Protein AF-A0A7X9E3D2-F1 (afdb_monomer_lite)

Sequence (75 aa):
MDTENKYKHGFNRGYIQLRQCDVKQAKQELKEALYIYNEVSFRKYRYGAINIKALQADRVTAVFAKYGITDIWGK

Secondary structure (DSSP, 8-state):
-----TTTTTTHHHHHTS-HHHHHHHHHHHHHHHT---HHHHHHHHTTSSPPPHHHHHHHHHHHHHTT----S--

Radius of gyration: 11.55 Å; chains: 1; bounding box: 22×26×34 Å

Structure (mmCIF, N/CA/C/O backbone):
data_AF-A0A7X9E3D2-F1
#
_entry.id   AF-A0A7X9E3D2-F1
#
loop_
_atom_site.group_PDB
_atom_site.id
_atom_site.type_symbol
_atom_site.label_atom_id
_atom_site.label_alt_id
_atom_site.label_comp_id
_atom_site.label_asym_id
_atom_site.label_entity_id
_atom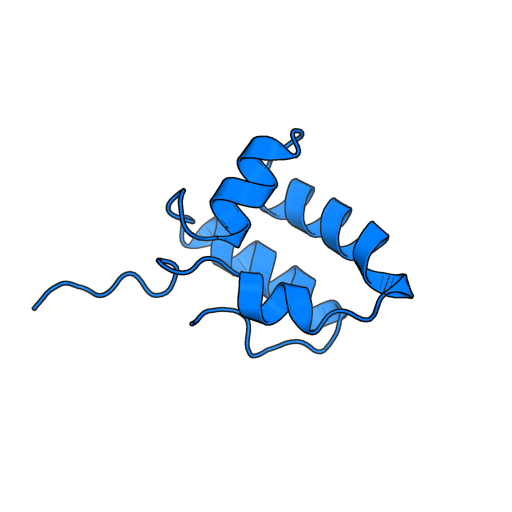_site.label_seq_id
_atom_site.pdbx_PDB_ins_code
_atom_site.Cartn_x
_atom_site.Cartn_y
_atom_site.Cartn_z
_atom_site.occupancy
_atom_site.B_iso_or_equiv
_atom_site.auth_seq_id
_atom_site.auth_comp_id
_atom_site.auth_asym_id
_atom_site.auth_atom_id
_atom_site.pdbx_PDB_model_num
ATOM 1 N N . MET A 1 1 ? 3.572 -14.145 -25.575 1.00 37.75 1 MET A N 1
ATOM 2 C CA . MET A 1 1 ? 2.769 -14.186 -24.339 1.00 37.75 1 MET A CA 1
ATOM 3 C C . MET A 1 1 ? 3.450 -13.242 -23.375 1.00 37.75 1 MET A C 1
ATOM 5 O O . MET A 1 1 ? 4.443 -13.629 -22.776 1.00 37.75 1 MET A O 1
ATOM 9 N N . ASP A 1 2 ? 3.023 -11.979 -23.349 1.00 44.69 2 ASP A N 1
ATOM 10 C CA . ASP A 1 2 ? 3.545 -10.998 -22.399 1.00 44.69 2 ASP A CA 1
ATOM 11 C C . ASP A 1 2 ? 3.373 -11.563 -20.996 1.00 44.69 2 ASP A C 1
ATOM 13 O O . ASP A 1 2 ? 2.255 -11.863 -20.578 1.00 44.69 2 ASP A O 1
ATOM 17 N N . THR A 1 3 ? 4.488 -11.760 -20.298 1.00 50.16 3 THR A N 1
ATOM 18 C CA . THR A 1 3 ? 4.520 -12.074 -18.874 1.00 50.16 3 THR A CA 1
ATOM 19 C C . THR A 1 3 ? 3.819 -10.926 -18.165 1.00 50.16 3 THR A C 1
ATOM 21 O O . THR A 1 3 ? 4.428 -9.899 -17.869 1.00 50.16 3 THR A O 1
ATOM 24 N N . GLU A 1 4 ? 2.502 -11.043 -18.005 1.00 58.06 4 GLU A N 1
ATOM 25 C CA . GLU A 1 4 ? 1.675 -9.970 -17.493 1.00 58.06 4 GLU A CA 1
ATOM 26 C C . GLU A 1 4 ? 2.174 -9.649 -16.088 1.00 58.06 4 GLU A C 1
ATOM 28 O O . GLU A 1 4 ? 2.050 -10.451 -15.162 1.00 58.06 4 GLU A O 1
ATOM 33 N N . ASN A 1 5 ? 2.834 -8.499 -15.942 1.00 71.00 5 ASN A N 1
ATOM 34 C CA . ASN A 1 5 ? 3.362 -8.087 -14.658 1.00 71.00 5 ASN A CA 1
ATOM 35 C C . ASN A 1 5 ? 2.176 -7.948 -13.696 1.00 71.00 5 ASN A C 1
ATOM 37 O O . ASN A 1 5 ? 1.379 -7.018 -13.827 1.00 71.00 5 ASN A O 1
ATOM 41 N N . LYS A 1 6 ? 2.068 -8.879 -12.740 1.00 72.06 6 LYS A N 1
ATOM 42 C CA . LYS A 1 6 ? 1.001 -8.964 -11.728 1.00 72.06 6 LYS A CA 1
ATOM 43 C C . LYS A 1 6 ? 0.753 -7.626 -11.016 1.00 72.06 6 LYS A C 1
ATOM 45 O O . LYS A 1 6 ? -0.348 -7.368 -10.544 1.00 72.06 6 LYS A O 1
ATOM 50 N N . TYR A 1 7 ? 1.767 -6.760 -10.977 1.00 80.81 7 TYR A N 1
ATOM 51 C CA . TYR A 1 7 ? 1.749 -5.468 -10.297 1.00 80.81 7 TYR A CA 1
ATOM 52 C C . TYR A 1 7 ? 1.525 -4.266 -11.230 1.00 80.81 7 TYR A C 1
ATOM 54 O O . TYR A 1 7 ? 1.618 -3.127 -10.775 1.00 80.81 7 TYR A O 1
ATOM 62 N N . LYS A 1 8 ? 1.221 -4.481 -12.522 1.00 78.94 8 LYS A N 1
ATOM 63 C CA . LYS A 1 8 ? 1.108 -3.407 -13.533 1.00 78.94 8 LYS A CA 1
ATOM 64 C C . LYS A 1 8 ? 0.051 -2.351 -13.214 1.00 78.94 8 LYS A C 1
ATOM 66 O O . LYS A 1 8 ? 0.187 -1.212 -13.635 1.00 78.94 8 LYS A O 1
ATOM 71 N N . HIS A 1 9 ? -0.985 -2.722 -12.466 1.00 84.38 9 HIS A N 1
ATOM 72 C CA . HIS A 1 9 ? -2.078 -1.820 -12.080 1.00 84.38 9 HIS A CA 1
ATOM 73 C C . HIS A 1 9 ? -1.841 -1.131 -10.728 1.00 84.38 9 HIS A C 1
ATOM 75 O O . HIS A 1 9 ? -2.658 -0.326 -10.284 1.00 84.38 9 HIS A O 1
ATOM 81 N N . GLY A 1 10 ? -0.716 -1.426 -10.069 1.00 89.75 10 GLY A N 1
ATOM 82 C CA . GLY A 1 10 ? -0.440 -0.975 -8.711 1.00 89.75 10 GLY A CA 1
ATOM 83 C C . GLY A 1 10 ? -1.351 -1.636 -7.672 1.00 89.75 10 GLY A C 1
ATOM 84 O O . GLY A 1 10 ? -1.964 -2.674 -7.918 1.00 89.75 10 GLY A O 1
ATOM 85 N N . PHE A 1 11 ? -1.415 -1.025 -6.489 1.00 92.56 11 PHE A N 1
ATOM 86 C CA . PHE A 1 11 ? -2.196 -1.508 -5.341 1.00 92.56 11 PHE A CA 1
ATOM 87 C C . PHE A 1 11 ? -3.427 -0.637 -5.040 1.00 92.56 11 PHE A C 1
ATOM 89 O O . PHE A 1 11 ? -3.954 -0.656 -3.926 1.00 92.56 11 PHE A O 1
ATOM 96 N N . ASN A 1 12 ? -3.885 0.178 -6.002 1.00 93.31 12 ASN A N 1
ATOM 97 C CA . ASN A 1 12 ? -5.037 1.061 -5.797 1.00 93.31 12 ASN A CA 1
ATOM 98 C C . ASN A 1 12 ? -6.273 0.299 -5.302 1.00 93.31 12 ASN A C 1
ATOM 100 O O . ASN A 1 12 ? -6.978 0.808 -4.435 1.00 93.31 12 ASN A O 1
ATOM 104 N N . ARG A 1 13 ? -6.492 -0.917 -5.811 1.00 92.12 13 ARG A N 1
ATOM 105 C CA . ARG A 1 13 ? -7.599 -1.793 -5.427 1.00 92.12 13 ARG A CA 1
ATOM 106 C C . ARG A 1 13 ? -7.575 -2.154 -3.941 1.00 92.12 13 ARG A C 1
ATOM 108 O O . ARG A 1 13 ? -8.596 -2.011 -3.275 1.00 92.12 13 ARG A O 1
ATOM 115 N N . GLY A 1 14 ? -6.414 -2.513 -3.395 1.00 92.44 14 GLY A N 1
ATOM 116 C CA . GLY A 1 14 ? -6.258 -2.684 -1.948 1.00 92.44 14 GLY A CA 1
ATOM 117 C C . GLY A 1 14 ? -6.433 -1.367 -1.189 1.00 92.44 14 GLY A C 1
ATOM 118 O O . GLY A 1 14 ? -7.098 -1.308 -0.162 1.00 92.44 14 GLY A O 1
ATOM 119 N N . TYR A 1 15 ? -5.899 -0.265 -1.720 1.00 92.94 15 TYR A N 1
ATOM 120 C CA . TYR A 1 15 ? -5.945 1.031 -1.039 1.00 92.94 15 TYR A CA 1
ATOM 121 C C . TYR A 1 15 ? -7.365 1.587 -0.859 1.00 92.94 15 TYR A C 1
ATOM 123 O O . TYR A 1 15 ? -7.651 2.186 0.173 1.00 92.94 15 TYR A O 1
ATOM 131 N N . ILE A 1 16 ? -8.259 1.415 -1.837 1.00 92.88 16 ILE A N 1
ATOM 132 C CA . ILE A 1 16 ? -9.649 1.896 -1.729 1.00 92.88 16 ILE A CA 1
ATOM 133 C C . ILE A 1 16 ? -10.498 1.087 -0.738 1.00 92.88 16 ILE A C 1
ATOM 135 O O . ILE A 1 16 ? -11.547 1.567 -0.325 1.00 92.88 16 ILE A O 1
ATOM 139 N N . GLN A 1 17 ? -10.048 -0.111 -0.349 1.00 93.88 17 GLN A N 1
ATOM 140 C CA . GLN A 1 17 ? -10.710 -0.944 0.661 1.00 93.88 17 GLN A CA 1
ATOM 141 C C . GLN A 1 17 ? -10.358 -0.525 2.095 1.00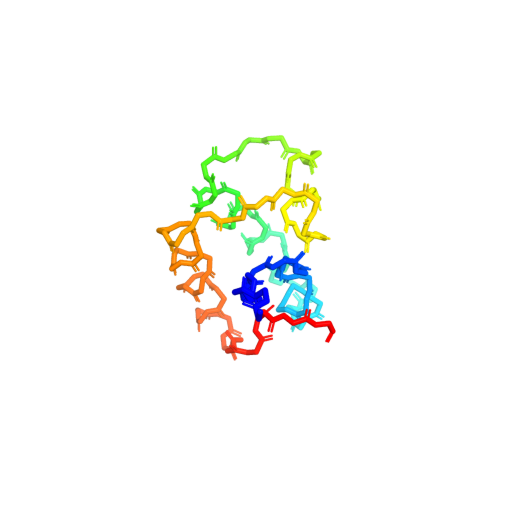 93.88 17 GLN A C 1
ATOM 143 O O . GLN A 1 17 ? -11.015 -0.954 3.042 1.00 93.88 17 GLN A O 1
ATOM 148 N N . LEU A 1 18 ? -9.336 0.320 2.279 1.00 93.88 18 LEU A N 1
ATOM 149 C CA . LEU A 1 18 ? -8.972 0.835 3.595 1.00 93.88 18 LEU A CA 1
ATOM 150 C C . LEU A 1 18 ? -10.100 1.697 4.169 1.00 93.88 18 LEU A C 1
ATOM 152 O O . LEU A 1 18 ? -10.628 2.595 3.508 1.00 93.88 18 LEU A O 1
ATOM 156 N N . ARG A 1 19 ? -10.414 1.484 5.449 1.00 92.50 19 ARG A N 1
ATOM 157 C CA . ARG A 1 19 ? -11.325 2.363 6.193 1.00 92.50 19 ARG A CA 1
ATOM 158 C C . ARG A 1 19 ? -10.704 3.750 6.311 1.00 92.50 19 ARG A C 1
ATOM 160 O O . ARG A 1 19 ? -9.506 3.865 6.552 1.00 92.50 19 ARG A O 1
ATOM 167 N N . GLN A 1 20 ? -11.512 4.807 6.216 1.00 90.69 20 GLN A N 1
ATOM 168 C CA . GLN A 1 20 ? -11.010 6.190 6.241 1.00 90.69 20 GLN A CA 1
ATOM 169 C C . GLN A 1 20 ? -10.134 6.498 7.470 1.00 90.69 20 GLN A C 1
ATOM 171 O O . GLN A 1 20 ? -9.135 7.203 7.338 1.00 90.69 20 GLN A O 1
ATOM 176 N N . CYS A 1 21 ? -10.459 5.920 8.633 1.00 93.38 21 CYS A N 1
ATOM 177 C CA . CYS A 1 21 ? -9.672 6.056 9.862 1.00 93.38 21 CYS A CA 1
ATOM 178 C C . CYS A 1 21 ? -8.259 5.455 9.740 1.00 93.38 21 CYS A C 1
ATOM 180 O O . CYS A 1 21 ? -7.305 6.015 10.273 1.00 93.38 21 CYS A O 1
ATOM 182 N N . ASP A 1 22 ? -8.123 4.360 8.991 1.00 93.38 22 ASP A N 1
ATOM 183 C CA . ASP A 1 22 ? -6.877 3.605 8.826 1.00 93.38 22 ASP A CA 1
ATOM 184 C C . ASP A 1 22 ? -6.002 4.175 7.696 1.00 93.38 22 ASP A C 1
ATOM 186 O O . ASP A 1 22 ? -4.783 4.005 7.695 1.00 93.38 22 ASP A O 1
ATOM 190 N N . VAL A 1 23 ? -6.594 4.908 6.741 1.00 93.00 23 VAL A N 1
ATOM 191 C CA . VAL A 1 23 ? -5.911 5.417 5.536 1.00 93.00 23 VAL A CA 1
ATOM 192 C C . VAL A 1 23 ? -4.639 6.200 5.864 1.00 93.00 23 VAL A C 1
ATOM 194 O O . VAL A 1 23 ? -3.631 6.050 5.170 1.00 93.00 23 VAL A O 1
ATOM 197 N N . LYS A 1 24 ? -4.662 7.052 6.896 1.00 93.31 24 LYS A N 1
ATOM 198 C CA . LYS A 1 24 ? -3.501 7.886 7.247 1.00 93.31 24 LYS A CA 1
ATOM 199 C C . LYS A 1 24 ? -2.319 7.028 7.703 1.00 93.31 24 LYS A C 1
ATOM 201 O O . LYS A 1 24 ? -1.204 7.258 7.233 1.00 93.31 24 LYS A O 1
ATOM 206 N N . GLN A 1 25 ? -2.576 6.046 8.564 1.00 95.25 25 GLN A N 1
ATOM 207 C CA . GLN A 1 25 ? -1.559 5.138 9.086 1.00 95.25 25 GLN A CA 1
ATOM 208 C C . GLN A 1 25 ? -1.079 4.168 8.001 1.00 95.25 25 GLN A C 1
ATOM 210 O O . GLN A 1 25 ? 0.117 4.102 7.722 1.00 95.25 25 GLN A O 1
ATOM 215 N N . ALA A 1 26 ? -2.005 3.524 7.288 1.00 94.81 26 ALA A N 1
ATOM 216 C CA . ALA A 1 26 ? -1.691 2.608 6.197 1.00 94.81 26 ALA A CA 1
ATOM 217 C C . ALA A 1 26 ? -0.843 3.287 5.112 1.00 94.81 26 ALA A C 1
ATOM 219 O O . ALA A 1 26 ? 0.116 2.710 4.610 1.00 94.81 26 ALA A O 1
ATOM 220 N N . LYS A 1 27 ? -1.135 4.548 4.770 1.00 94.69 27 LYS A N 1
ATOM 221 C CA . LYS A 1 27 ? -0.327 5.319 3.814 1.00 94.69 27 LYS A CA 1
ATOM 222 C C . LYS A 1 27 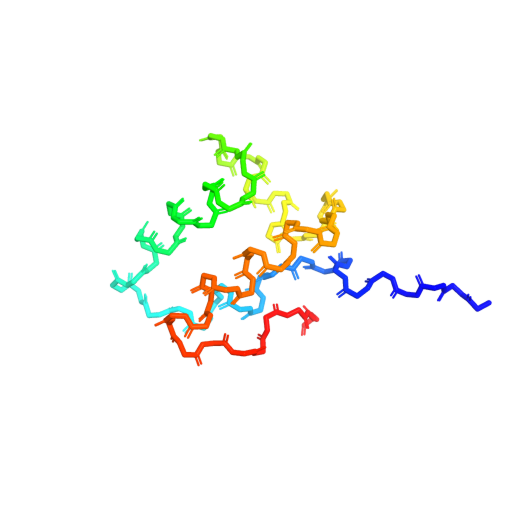? 1.110 5.537 4.294 1.00 94.69 27 LYS A C 1
ATOM 224 O O . LYS A 1 27 ? 2.006 5.541 3.453 1.00 94.69 27 LYS A O 1
ATOM 229 N N . GLN A 1 28 ? 1.344 5.752 5.589 1.00 94.94 28 GLN A N 1
ATOM 230 C CA . GLN A 1 28 ? 2.704 5.870 6.127 1.00 94.94 28 GLN A CA 1
ATOM 231 C C . GLN A 1 28 ? 3.437 4.529 6.046 1.00 94.94 28 GLN A C 1
ATOM 233 O O . GLN A 1 28 ? 4.497 4.470 5.426 1.00 94.94 28 GLN A O 1
ATOM 238 N N . GLU A 1 29 ? 2.812 3.448 6.515 1.00 95.31 29 GLU A N 1
ATOM 239 C CA . GLU A 1 29 ? 3.398 2.103 6.454 1.00 95.31 29 GLU A CA 1
ATOM 240 C C . GLU A 1 29 ? 3.697 1.662 5.011 1.00 95.31 29 GLU A C 1
ATOM 242 O O . GLU A 1 29 ? 4.748 1.092 4.726 1.00 95.31 29 GLU A O 1
ATOM 247 N N . LEU A 1 30 ? 2.810 1.975 4.059 1.00 94.88 30 LEU A N 1
ATOM 248 C CA . LEU A 1 30 ? 3.022 1.681 2.640 1.00 94.88 30 LEU A CA 1
ATOM 249 C C . LEU A 1 30 ? 4.187 2.482 2.047 1.00 94.88 30 LEU A C 1
ATOM 251 O O . LEU A 1 30 ? 4.929 1.964 1.213 1.00 94.88 30 LEU A O 1
ATOM 255 N N . LYS A 1 31 ? 4.362 3.743 2.453 1.00 95.06 31 LYS A N 1
ATOM 256 C CA . LYS A 1 31 ? 5.509 4.555 2.026 1.00 95.06 31 LYS A CA 1
ATOM 257 C C . LYS A 1 31 ? 6.824 3.964 2.538 1.00 95.06 31 LYS A C 1
ATOM 259 O O . LYS A 1 31 ? 7.772 3.856 1.763 1.00 95.06 31 LYS A O 1
ATOM 264 N N . GLU A 1 32 ? 6.859 3.523 3.791 1.00 94.81 32 GLU A N 1
ATOM 265 C CA . GLU A 1 32 ? 8.020 2.847 4.377 1.00 94.81 32 GLU A CA 1
ATOM 266 C C . GLU A 1 32 ? 8.304 1.504 3.689 1.00 94.81 32 GLU A C 1
ATOM 268 O O . GLU A 1 32 ? 9.441 1.238 3.296 1.00 94.81 32 GLU A O 1
ATOM 273 N N . ALA A 1 33 ? 7.267 0.701 3.429 1.00 93.69 33 ALA A N 1
ATOM 274 C CA . ALA A 1 33 ? 7.369 -0.567 2.702 1.00 93.69 33 ALA A CA 1
ATOM 275 C C . ALA A 1 33 ? 7.959 -0.394 1.290 1.00 93.69 33 ALA A C 1
ATOM 277 O O . ALA A 1 33 ? 8.762 -1.216 0.836 1.00 93.69 33 ALA A O 1
ATOM 278 N N . LEU A 1 34 ? 7.585 0.695 0.612 1.00 92.19 34 LEU A N 1
ATOM 279 C CA . LEU A 1 34 ? 8.073 1.067 -0.717 1.00 92.19 34 LEU A CA 1
ATOM 280 C C . LEU A 1 34 ? 9.427 1.794 -0.692 1.00 92.19 34 LEU A C 1
ATOM 282 O O . LEU A 1 34 ? 10.019 1.977 -1.758 1.00 92.19 34 LEU A O 1
ATOM 286 N N . TYR A 1 35 ? 9.921 2.173 0.490 1.00 93.69 35 TYR A N 1
ATOM 287 C CA . TYR A 1 35 ? 11.118 2.992 0.693 1.00 93.69 35 TYR A CA 1
ATOM 288 C C . TYR A 1 35 ? 11.042 4.347 -0.035 1.00 93.69 35 TYR A C 1
ATOM 290 O O . TYR A 1 35 ? 11.950 4.759 -0.758 1.00 93.69 35 TYR A O 1
ATOM 298 N N . ILE A 1 36 ? 9.905 5.030 0.117 1.00 93.19 36 ILE A N 1
ATOM 299 C CA . ILE A 1 36 ? 9.638 6.343 -0.477 1.00 93.19 36 ILE A CA 1
ATOM 300 C C . ILE A 1 36 ? 9.193 7.347 0.579 1.00 93.19 36 ILE A C 1
ATOM 302 O O . ILE A 1 36 ? 8.490 7.016 1.525 1.00 93.19 36 ILE A O 1
ATOM 306 N N . TYR A 1 37 ? 9.515 8.615 0.346 1.00 90.94 37 TYR A N 1
ATOM 307 C CA . TYR A 1 37 ? 9.158 9.701 1.266 1.00 90.94 37 TYR A CA 1
ATOM 308 C C . TYR A 1 37 ? 8.114 10.652 0.663 1.00 90.94 37 TYR A C 1
ATOM 310 O O . TYR A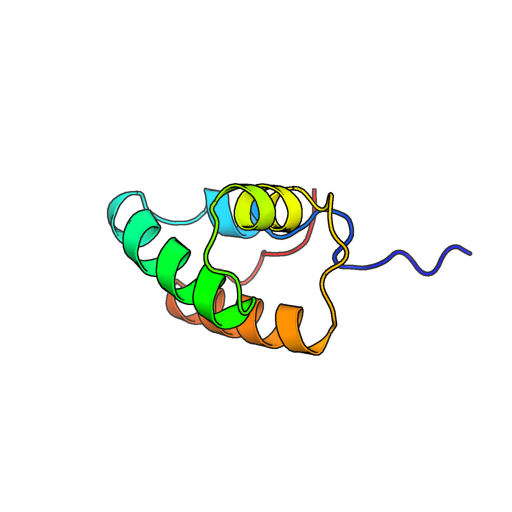 1 37 ? 7.278 11.223 1.368 1.00 90.94 37 TYR A O 1
ATOM 318 N N . ASN A 1 38 ? 8.090 10.773 -0.666 1.00 91.69 38 ASN A N 1
ATOM 319 C CA . ASN A 1 3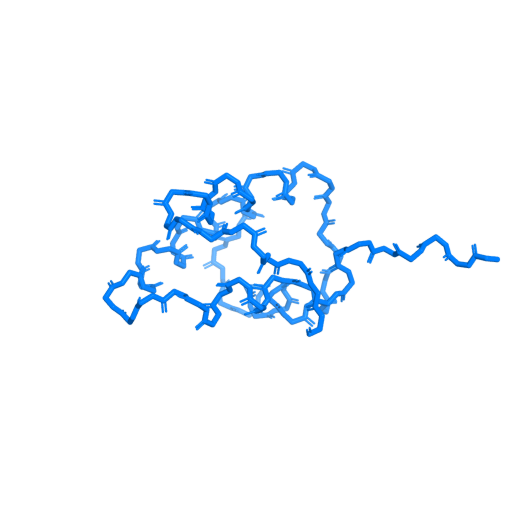8 ? 7.251 11.741 -1.361 1.00 91.69 38 ASN A CA 1
ATOM 320 C C . ASN A 1 38 ? 5.869 11.164 -1.753 1.00 91.69 38 ASN A C 1
ATOM 322 O O . ASN A 1 38 ? 5.674 9.960 -1.934 1.00 91.69 38 ASN A O 1
ATOM 326 N N . GLU A 1 39 ? 4.873 12.042 -1.878 1.00 91.75 39 GLU A N 1
ATOM 327 C CA . GLU A 1 39 ? 3.512 11.643 -2.262 1.00 91.75 39 GLU A CA 1
ATOM 328 C C . GLU A 1 39 ? 3.361 11.334 -3.752 1.00 91.75 39 GLU A C 1
ATOM 330 O O . GLU A 1 39 ? 2.505 10.536 -4.134 1.00 91.75 39 GLU A O 1
ATOM 335 N N . VAL A 1 40 ? 4.191 11.946 -4.593 1.00 93.25 40 VAL A N 1
ATOM 336 C CA . VAL A 1 40 ? 4.127 11.792 -6.050 1.00 93.25 40 VAL A CA 1
ATOM 337 C C . VAL A 1 40 ? 4.483 10.360 -6.451 1.00 93.25 40 VAL A C 1
ATOM 339 O O . VAL A 1 40 ? 3.710 9.703 -7.143 1.00 93.25 40 VAL A O 1
ATOM 342 N N . SER A 1 41 ? 5.606 9.838 -5.962 1.00 91.81 41 SER A N 1
ATOM 343 C CA . SER A 1 41 ? 6.028 8.446 -6.120 1.00 91.81 41 SER A CA 1
ATOM 344 C C . SER A 1 41 ? 5.000 7.495 -5.526 1.00 91.81 41 SER A C 1
ATOM 346 O O . SER A 1 41 ? 4.681 6.497 -6.162 1.00 91.81 41 SER A O 1
ATOM 348 N N . PHE A 1 42 ? 4.412 7.818 -4.367 1.00 93.81 42 PHE A N 1
ATOM 349 C CA . PHE A 1 42 ? 3.349 6.991 -3.790 1.00 93.81 42 PHE A CA 1
ATOM 350 C C . PHE A 1 42 ? 2.155 6.865 -4.744 1.00 93.81 42 PHE A C 1
ATOM 352 O O . PHE A 1 42 ? 1.694 5.757 -5.003 1.00 93.81 42 PHE A O 1
ATOM 359 N N . ARG A 1 43 ? 1.685 7.978 -5.326 1.00 92.44 43 ARG A N 1
ATOM 360 C CA . ARG A 1 43 ? 0.611 7.955 -6.333 1.00 92.44 43 ARG A CA 1
ATOM 361 C C . ARG A 1 43 ? 1.015 7.162 -7.576 1.00 92.44 43 ARG A C 1
ATOM 363 O O . ARG A 1 43 ? 0.207 6.387 -8.075 1.00 92.44 43 ARG A O 1
ATOM 370 N N . LYS A 1 44 ? 2.255 7.313 -8.048 1.00 92.81 44 LYS A N 1
ATOM 371 C CA . LYS A 1 44 ? 2.762 6.558 -9.202 1.00 92.81 44 LYS A CA 1
ATOM 372 C C . LYS A 1 44 ? 2.771 5.046 -8.949 1.00 92.81 44 LYS A C 1
ATOM 374 O O . LYS A 1 44 ? 2.334 4.302 -9.815 1.00 92.81 44 LYS A O 1
ATOM 379 N N . TYR A 1 45 ? 3.195 4.596 -7.769 1.00 92.25 45 TYR A N 1
ATOM 380 C CA . TYR A 1 45 ? 3.119 3.182 -7.385 1.00 92.25 45 TYR A CA 1
ATOM 381 C C . TYR A 1 45 ? 1.676 2.700 -7.206 1.00 92.25 45 TYR A C 1
ATOM 383 O O . TYR A 1 45 ? 1.316 1.626 -7.683 1.00 92.25 45 TYR A O 1
ATOM 391 N N . ARG A 1 46 ? 0.828 3.510 -6.561 1.00 92.00 46 ARG A N 1
ATOM 392 C CA . ARG A 1 46 ? -0.585 3.193 -6.329 1.00 92.00 46 ARG A CA 1
ATOM 393 C C . ARG A 1 46 ? -1.334 2.922 -7.634 1.00 92.00 46 ARG A C 1
ATOM 395 O O . ARG A 1 46 ? -2.090 1.962 -7.682 1.00 92.00 46 ARG A O 1
ATOM 402 N N . TYR A 1 47 ? -1.114 3.744 -8.660 1.00 90.75 47 TYR A N 1
ATOM 403 C CA . TYR A 1 47 ? -1.773 3.628 -9.967 1.00 90.75 47 TYR A CA 1
ATOM 404 C C . TYR A 1 47 ? -0.974 2.820 -11.005 1.00 90.75 47 TYR A C 1
ATOM 406 O O . TYR A 1 47 ? -1.321 2.843 -12.180 1.00 90.75 47 TYR A O 1
ATOM 414 N N . GLY A 1 48 ? 0.110 2.144 -10.607 1.00 89.31 48 GLY A N 1
ATOM 415 C CA . GLY A 1 48 ? 0.879 1.281 -11.513 1.00 89.31 48 GLY A CA 1
ATOM 416 C C . GLY A 1 48 ? 1.755 2.007 -12.543 1.00 89.31 48 GLY A C 1
ATOM 417 O O . GLY A 1 48 ? 2.320 1.376 -13.429 1.00 89.31 48 GLY A O 1
ATOM 418 N N . ALA A 1 49 ? 1.936 3.325 -12.420 1.00 89.00 49 ALA A N 1
ATOM 419 C CA . ALA A 1 49 ? 2.831 4.099 -13.285 1.00 89.00 49 ALA A CA 1
ATOM 420 C C . ALA A 1 49 ? 4.321 3.784 -13.041 1.00 89.00 49 ALA A C 1
ATOM 422 O O . ALA A 1 49 ? 5.161 4.077 -13.889 1.00 89.00 49 ALA A O 1
ATOM 423 N N . ILE A 1 50 ? 4.660 3.220 -11.876 1.00 88.88 50 ILE A N 1
ATOM 424 C CA . ILE A 1 50 ? 5.985 2.659 -11.590 1.00 88.88 50 ILE A CA 1
ATOM 425 C C . ILE A 1 50 ? 5.828 1.170 -11.309 1.00 88.88 50 ILE A C 1
ATOM 427 O O . ILE A 1 50 ? 4.968 0.755 -10.531 1.00 88.88 50 ILE A O 1
ATOM 431 N N . ASN A 1 51 ? 6.715 0.385 -11.911 1.00 85.06 51 ASN A N 1
ATOM 432 C CA . ASN A 1 51 ? 6.804 -1.046 -11.685 1.00 85.06 51 ASN A CA 1
ATOM 433 C C . ASN A 1 51 ? 7.256 -1.344 -10.243 1.00 85.06 51 ASN A C 1
ATOM 435 O O . ASN A 1 51 ? 8.328 -0.910 -9.815 1.00 85.06 51 ASN A O 1
ATOM 439 N N . ILE A 1 52 ? 6.433 -2.086 -9.503 1.00 88.25 52 ILE A N 1
ATOM 440 C CA . ILE A 1 52 ? 6.754 -2.560 -8.156 1.00 88.25 52 ILE A CA 1
ATOM 441 C C . ILE A 1 52 ? 7.626 -3.809 -8.259 1.00 88.25 52 ILE A C 1
ATOM 443 O O . ILE A 1 52 ? 7.254 -4.797 -8.890 1.00 88.25 52 ILE A O 1
ATOM 447 N N . LYS A 1 53 ? 8.778 -3.791 -7.583 1.00 89.50 53 LYS A N 1
ATOM 448 C CA . LYS A 1 53 ? 9.645 -4.972 -7.479 1.00 89.50 53 LYS A CA 1
ATOM 449 C C . LYS A 1 53 ? 8.987 -6.044 -6.610 1.00 89.50 53 LYS A C 1
ATOM 451 O O . LYS A 1 53 ? 8.300 -5.714 -5.649 1.00 89.50 53 LYS A O 1
ATOM 456 N N . ALA A 1 54 ? 9.293 -7.319 -6.855 1.00 87.12 54 ALA A N 1
ATOM 457 C CA . ALA A 1 54 ? 8.740 -8.437 -6.081 1.00 87.12 54 ALA A CA 1
ATOM 458 C C . ALA A 1 54 ? 8.908 -8.269 -4.554 1.00 87.12 54 ALA A C 1
ATOM 460 O O . ALA A 1 54 ? 7.946 -8.433 -3.814 1.00 87.12 54 ALA A O 1
ATOM 461 N N . LEU A 1 55 ? 10.087 -7.836 -4.087 1.00 90.06 55 LEU A N 1
ATOM 462 C CA . LEU A 1 55 ? 10.336 -7.577 -2.661 1.00 90.06 55 LEU A CA 1
ATOM 463 C C . LEU A 1 55 ? 9.485 -6.423 -2.097 1.00 90.06 55 LEU A C 1
ATOM 465 O O . LEU A 1 55 ? 9.055 -6.465 -0.950 1.00 90.06 55 LEU A O 1
ATOM 469 N N . GLN A 1 56 ? 9.244 -5.377 -2.891 1.00 91.19 56 GLN A N 1
ATOM 470 C CA . GLN A 1 56 ? 8.371 -4.272 -2.487 1.00 91.19 56 GLN A CA 1
ATOM 471 C C . GLN A 1 56 ? 6.907 -4.721 -2.451 1.00 91.19 56 GLN A C 1
ATOM 473 O O . GLN A 1 56 ? 6.184 -4.347 -1.533 1.00 91.19 56 GLN A O 1
ATOM 478 N N . ALA A 1 57 ? 6.481 -5.542 -3.416 1.00 91.19 57 ALA A N 1
ATOM 479 C CA . ALA A 1 57 ? 5.138 -6.111 -3.442 1.00 91.19 57 ALA A CA 1
ATOM 480 C C . ALA A 1 57 ? 4.869 -6.983 -2.210 1.00 91.19 57 ALA A C 1
ATOM 482 O O . ALA A 1 57 ? 3.790 -6.891 -1.628 1.00 91.19 57 ALA A O 1
ATOM 483 N N . ASP A 1 58 ? 5.848 -7.781 -1.786 1.00 91.81 58 ASP A N 1
ATOM 484 C CA . ASP A 1 58 ? 5.750 -8.604 -0.579 1.00 91.81 58 ASP A CA 1
ATOM 485 C C . ASP A 1 58 ? 5.514 -7.742 0.673 1.00 91.81 58 ASP A C 1
ATOM 487 O O . ASP A 1 58 ? 4.528 -7.919 1.388 1.00 91.81 58 ASP A O 1
ATOM 491 N N . ARG A 1 59 ? 6.320 -6.686 0.851 1.00 94.88 59 ARG A N 1
ATOM 492 C CA . ARG A 1 59 ? 6.158 -5.730 1.961 1.00 94.88 59 ARG A CA 1
ATOM 493 C C . ARG A 1 59 ? 4.817 -5.002 1.925 1.00 94.88 59 ARG A C 1
ATOM 495 O O . ARG A 1 59 ? 4.172 -4.853 2.957 1.00 94.88 59 ARG A O 1
ATOM 502 N N . VAL A 1 60 ? 4.381 -4.555 0.747 1.00 93.69 60 VAL A N 1
ATOM 503 C CA . VAL A 1 60 ? 3.068 -3.915 0.561 1.00 93.69 60 VAL A CA 1
ATOM 504 C C . VAL A 1 60 ? 1.941 -4.883 0.923 1.00 93.69 60 VAL A C 1
ATOM 506 O O . VAL A 1 60 ? 1.000 -4.496 1.614 1.00 93.69 60 VAL A O 1
ATOM 509 N N . THR A 1 61 ? 2.061 -6.147 0.518 1.00 93.31 61 THR A N 1
ATOM 510 C CA . THR A 1 61 ? 1.096 -7.203 0.847 1.00 93.31 61 THR A CA 1
ATOM 511 C C . THR A 1 61 ? 1.027 -7.438 2.352 1.00 93.31 61 THR A C 1
ATOM 513 O O . THR A 1 61 ? -0.068 -7.488 2.907 1.00 93.31 61 THR A O 1
ATOM 516 N N . ALA A 1 62 ? 2.174 -7.476 3.032 1.00 95.31 62 ALA A N 1
ATOM 517 C CA . ALA A 1 62 ? 2.231 -7.593 4.485 1.00 95.31 62 ALA A CA 1
ATOM 518 C C . ALA A 1 62 ? 1.557 -6.410 5.201 1.00 95.31 62 ALA A C 1
ATOM 520 O O . ALA A 1 62 ? 0.868 -6.619 6.197 1.00 95.31 62 ALA A O 1
ATOM 521 N N . VAL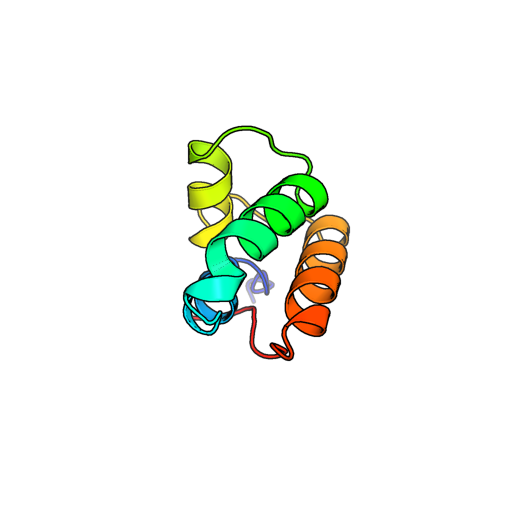 A 1 63 ? 1.703 -5.177 4.695 1.00 95.38 63 VAL A N 1
ATOM 522 C CA . VAL A 1 63 ? 1.007 -4.005 5.255 1.00 95.38 63 VAL A CA 1
ATOM 523 C C . VAL A 1 63 ? -0.504 -4.155 5.103 1.00 95.38 63 VAL A C 1
ATOM 525 O O . VAL A 1 63 ? -1.217 -4.065 6.095 1.00 95.38 63 VAL A O 1
ATOM 528 N N . PHE A 1 64 ? -1.003 -4.433 3.897 1.00 95.06 64 PHE A N 1
ATOM 529 C CA . PHE A 1 64 ? -2.441 -4.603 3.656 1.00 95.06 64 PHE A CA 1
ATOM 530 C C . PHE A 1 64 ? -3.056 -5.764 4.449 1.00 95.06 64 PHE A C 1
ATOM 532 O O . PHE A 1 64 ? -4.181 -5.633 4.936 1.00 95.06 64 PHE A O 1
ATOM 539 N N . ALA A 1 65 ? -2.304 -6.845 4.669 1.00 95.00 65 ALA A N 1
ATOM 540 C CA . ALA A 1 65 ? -2.741 -7.970 5.489 1.00 95.00 65 ALA A CA 1
ATOM 541 C C . ALA A 1 65 ? -3.054 -7.563 6.942 1.00 95.00 65 ALA A C 1
ATOM 543 O O . ALA A 1 65 ? -4.014 -8.076 7.514 1.00 95.00 65 ALA A O 1
ATOM 544 N N . LYS A 1 66 ? -2.331 -6.589 7.522 1.00 94.31 66 LYS A N 1
ATOM 545 C CA . LYS A 1 66 ? -2.642 -6.044 8.863 1.00 94.31 66 LYS A CA 1
ATOM 546 C C . LYS A 1 66 ? -4.023 -5.392 8.930 1.00 94.31 66 LYS A C 1
ATOM 548 O O . LYS A 1 66 ? -4.649 -5.381 9.984 1.00 94.31 66 LYS A O 1
ATOM 553 N N . TYR A 1 67 ? -4.489 -4.860 7.803 1.00 93.62 67 TYR A N 1
ATOM 554 C CA . TYR A 1 67 ? -5.796 -4.222 7.659 1.00 93.62 67 TYR A CA 1
ATOM 555 C C . TYR A 1 67 ? -6.876 -5.198 7.160 1.00 93.62 67 TYR A C 1
ATOM 557 O O . TYR A 1 67 ? -7.992 -4.773 6.876 1.00 93.62 67 TYR A O 1
ATOM 565 N N . GLY A 1 68 ? -6.563 -6.496 7.044 1.00 93.44 68 GLY A N 1
ATOM 566 C CA . GLY A 1 68 ? -7.494 -7.522 6.563 1.00 93.44 68 GLY A CA 1
ATOM 567 C C . GLY A 1 68 ? -7.732 -7.505 5.050 1.00 93.44 68 GLY A C 1
ATOM 568 O O . GLY A 1 68 ? -8.706 -8.088 4.583 1.00 93.44 68 GLY A O 1
ATOM 569 N N . ILE A 1 69 ? -6.866 -6.844 4.277 1.00 93.69 69 ILE A N 1
ATOM 570 C CA . ILE A 1 69 ? -7.020 -6.688 2.827 1.00 93.69 69 ILE A CA 1
ATOM 571 C C . ILE A 1 69 ? -6.087 -7.670 2.117 1.00 93.69 69 ILE A C 1
ATOM 573 O O . ILE A 1 69 ? -4.866 -7.572 2.221 1.00 93.69 69 ILE A O 1
ATOM 577 N N . THR A 1 70 ? -6.665 -8.606 1.368 1.00 90.31 70 THR A N 1
ATOM 578 C CA . THR A 1 70 ? -5.931 -9.621 0.590 1.00 90.31 70 THR A CA 1
ATOM 579 C C . THR A 1 70 ? -6.017 -9.377 -0.918 1.00 90.31 70 THR A C 1
ATOM 581 O O . THR A 1 70 ? -5.098 -9.722 -1.662 1.00 90.31 70 THR A O 1
ATOM 584 N N . ASP A 1 71 ? -7.079 -8.707 -1.370 1.00 90.19 71 ASP A N 1
ATOM 585 C CA . ASP A 1 71 ? -7.334 -8.377 -2.772 1.00 90.19 71 ASP A CA 1
ATOM 586 C C . ASP A 1 71 ? -6.709 -7.021 -3.148 1.00 90.19 71 ASP A C 1
ATOM 588 O O . ASP A 1 71 ? -7.371 -5.985 -3.219 1.00 90.19 71 ASP A O 1
ATOM 592 N N . ILE A 1 72 ? -5.383 -7.014 -3.298 1.00 90.38 72 ILE A N 1
ATOM 593 C CA . ILE A 1 72 ? -4.579 -5.781 -3.395 1.00 90.38 72 ILE A CA 1
ATOM 594 C C . ILE A 1 72 ? -4.264 -5.401 -4.842 1.00 90.38 72 ILE A C 1
ATOM 596 O O . ILE A 1 72 ? -4.298 -4.221 -5.203 1.00 90.38 72 ILE A O 1
ATOM 600 N N . TRP A 1 73 ? -3.905 -6.404 -5.642 1.00 88.50 73 TRP A N 1
ATOM 601 C CA . TRP A 1 73 ? -3.309 -6.264 -6.967 1.00 88.50 73 TRP A CA 1
ATOM 602 C C . TRP A 1 73 ? -4.365 -6.527 -8.038 1.00 88.50 73 TRP A C 1
ATOM 604 O O . TRP A 1 73 ? -4.941 -7.609 -8.067 1.00 88.50 73 TRP A O 1
ATOM 614 N N . GLY A 1 74 ? -4.614 -5.570 -8.931 1.00 74.25 74 GLY A N 1
ATOM 615 C CA . GLY A 1 74 ? -5.602 -5.743 -9.998 1.00 74.25 74 GLY A CA 1
ATOM 616 C C . GLY A 1 74 ? -6.233 -4.435 -10.460 1.00 74.25 74 GLY A C 1
ATOM 617 O O . GLY A 1 74 ? -5.934 -3.371 -9.915 1.00 74.25 74 GLY A O 1
ATOM 618 N N . LYS A 1 75 ? -7.086 -4.536 -11.484 1.00 58.16 75 LYS A N 1
ATOM 619 C CA . LYS A 1 75 ? -7.933 -3.438 -11.963 1.00 58.16 75 LYS A CA 1
ATOM 620 C C . LYS A 1 75 ? -9.201 -3.326 -11.121 1.00 58.16 75 LYS A C 1
ATOM 622 O O . LYS A 1 75 ? -9.686 -4.382 -10.653 1.00 58.16 75 LYS A O 1
#

Foldseek 3Di:
DPPPQQQQQAQLVLLVPADPVCNVVLLVQLCVLQVHDDVVVVVCRRRNVDRQDPSSVVSNCVSSVVRVGNPGTDD

pLDDT: mean 88.33, std 11.57, range [37.75, 95.38]